Protein AF-A0A8C8FIP1-F1 (afdb_monomer_lite)

Structure (mmCIF, N/CA/C/O backbone):
data_AF-A0A8C8FIP1-F1
#
_entry.id   AF-A0A8C8FIP1-F1
#
loop_
_atom_site.group_PDB
_atom_site.id
_atom_site.type_symbol
_atom_site.label_atom_id
_atom_site.label_alt_id
_atom_site.label_comp_id
_atom_site.label_asym_id
_atom_site.label_entity_id
_atom_site.label_seq_id
_atom_site.pdbx_PDB_ins_code
_atom_site.Cartn_x
_atom_site.Cartn_y
_atom_site.Cartn_z
_atom_site.occupancy
_atom_site.B_iso_or_equiv
_atom_site.auth_seq_id
_atom_site.auth_comp_id
_atom_site.auth_asym_id
_atom_site.auth_atom_id
_atom_site.pdbx_PDB_model_num
ATOM 1 N N . MET A 1 1 ? 44.810 31.457 23.435 1.00 53.66 1 MET A N 1
ATOM 2 C CA . MET A 1 1 ? 43.510 30.852 23.070 1.00 53.66 1 MET A CA 1
ATOM 3 C C . MET A 1 1 ? 42.553 31.125 24.207 1.00 53.66 1 MET A C 1
ATOM 5 O O . MET A 1 1 ? 42.619 30.457 25.233 1.00 53.66 1 MET A O 1
ATOM 9 N N . ASP A 1 2 ? 41.748 32.168 24.049 1.00 63.28 2 ASP A N 1
ATOM 10 C CA . ASP A 1 2 ? 40.929 32.712 25.127 1.00 63.28 2 ASP A CA 1
ATOM 11 C C . ASP A 1 2 ? 39.747 31.803 25.460 1.00 63.28 2 ASP A C 1
ATOM 13 O O . ASP A 1 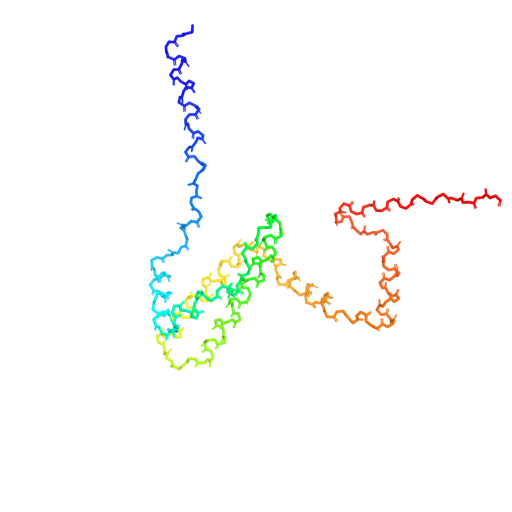2 ? 39.248 31.052 24.617 1.00 63.28 2 ASP A O 1
ATOM 17 N N . VAL A 1 3 ? 39.282 31.885 26.705 1.00 65.88 3 VAL A N 1
ATOM 18 C CA . VAL A 1 3 ? 38.137 31.118 27.223 1.00 65.88 3 VAL A CA 1
ATOM 19 C C . VAL A 1 3 ? 36.888 31.330 26.351 1.00 65.88 3 VAL A C 1
ATOM 21 O O . VAL A 1 3 ? 36.121 30.392 26.138 1.00 65.88 3 VAL A O 1
ATOM 24 N N . LEU A 1 4 ? 36.755 32.516 25.741 1.00 61.25 4 LEU A N 1
ATOM 25 C CA . LEU A 1 4 ? 35.727 32.816 24.740 1.00 61.25 4 LEU A CA 1
ATOM 26 C C . LEU A 1 4 ? 35.852 31.966 23.465 1.00 61.25 4 LEU A C 1
ATOM 28 O O . LEU A 1 4 ? 34.847 31.448 22.989 1.00 61.25 4 LEU A O 1
ATOM 32 N N . SER A 1 5 ? 37.060 31.762 22.928 1.00 57.78 5 SER A N 1
ATOM 33 C CA . SER A 1 5 ? 37.264 30.924 21.731 1.00 57.78 5 SER A CA 1
ATOM 34 C C . SER A 1 5 ? 36.909 29.457 21.987 1.00 57.78 5 SER A C 1
ATOM 36 O O . SER A 1 5 ? 36.370 28.786 21.110 1.00 57.78 5 SER A O 1
ATOM 38 N N . ARG A 1 6 ? 37.151 28.958 23.207 1.00 64.19 6 ARG A N 1
ATOM 39 C CA . ARG A 1 6 ? 36.759 27.594 23.604 1.00 64.19 6 ARG A CA 1
ATOM 40 C C . ARG A 1 6 ? 35.241 27.461 23.752 1.00 64.19 6 ARG A C 1
ATOM 42 O O . ARG A 1 6 ? 34.683 26.461 23.315 1.00 64.19 6 ARG A O 1
ATOM 49 N N . ALA A 1 7 ? 34.573 28.471 24.310 1.00 62.31 7 ALA A N 1
ATOM 50 C CA . ALA A 1 7 ? 33.120 28.473 24.482 1.00 62.31 7 ALA A CA 1
ATOM 51 C C . ALA A 1 7 ? 32.361 28.535 23.143 1.00 62.31 7 ALA A C 1
ATOM 53 O O . ALA A 1 7 ? 31.379 27.816 22.964 1.00 62.31 7 ALA A O 1
ATOM 54 N N . VAL A 1 8 ? 32.848 29.329 22.181 1.00 64.25 8 VAL A N 1
ATOM 55 C CA . VAL A 1 8 ? 32.241 29.444 20.843 1.00 64.25 8 VAL A CA 1
ATOM 56 C C . VAL A 1 8 ? 32.379 28.137 20.052 1.00 64.25 8 VAL A C 1
ATOM 58 O O . VAL A 1 8 ? 31.405 27.675 19.462 1.00 64.25 8 VAL A O 1
ATOM 61 N N . MET A 1 9 ? 33.540 27.475 20.110 1.00 60.41 9 MET A N 1
ATOM 62 C CA . MET A 1 9 ? 33.747 26.174 19.453 1.00 60.41 9 MET A CA 1
ATOM 63 C C . MET A 1 9 ? 32.857 25.067 20.037 1.00 60.41 9 MET A C 1
ATOM 65 O O . MET A 1 9 ? 32.338 24.239 19.291 1.00 60.41 9 MET A O 1
ATOM 69 N N . CYS A 1 10 ? 32.620 25.072 21.353 1.00 58.41 10 CYS A N 1
ATOM 70 C CA . CYS A 1 10 ? 31.702 24.123 21.988 1.00 58.41 10 CYS A CA 1
ATOM 71 C C . CYS A 1 10 ? 30.242 24.342 21.561 1.00 58.41 10 CYS A C 1
ATOM 73 O O . CYS A 1 10 ? 29.514 23.369 21.371 1.00 58.41 10 CYS A O 1
ATOM 75 N N . PHE A 1 11 ? 29.816 25.593 21.355 1.00 58.06 11 PHE A N 1
ATOM 76 C CA . PHE A 1 11 ? 28.470 25.890 20.856 1.00 58.06 11 PHE A CA 1
ATOM 77 C C . PHE A 1 11 ? 28.267 25.409 19.410 1.00 58.06 11 PHE A C 1
ATOM 79 O O . PHE A 1 11 ? 27.212 24.864 19.087 1.00 58.06 11 PHE A O 1
ATOM 86 N N . CYS A 1 12 ? 29.294 25.523 18.561 1.00 58.09 12 CYS A N 1
ATOM 87 C CA . CYS A 1 12 ? 29.243 25.049 17.175 1.00 58.09 12 CYS A CA 1
ATOM 88 C C . CYS A 1 12 ? 29.186 23.515 17.060 1.00 58.09 12 CYS A C 1
ATOM 90 O O . CYS A 1 12 ? 28.537 22.996 16.157 1.00 58.09 12 CYS A O 1
ATOM 92 N N . LEU A 1 13 ? 29.828 22.778 17.973 1.00 54.84 13 LEU A N 1
ATOM 93 C CA . LEU A 1 13 ? 29.828 21.309 17.944 1.00 54.84 13 LEU A CA 1
ATOM 94 C C . LEU A 1 13 ? 28.546 20.699 18.535 1.00 54.84 13 LEU A C 1
ATOM 96 O O . LEU A 1 13 ? 28.089 19.658 18.068 1.00 54.84 13 LEU A O 1
ATOM 100 N N . MET A 1 14 ? 27.924 21.361 19.516 1.00 55.31 14 MET A N 1
ATOM 101 C CA . MET A 1 14 ? 26.669 20.901 20.128 1.00 55.31 14 MET A CA 1
ATOM 102 C C . MET A 1 14 ? 25.435 21.196 19.262 1.00 55.31 14 MET A C 1
ATOM 104 O O . MET A 1 14 ? 24.421 20.512 19.395 1.00 55.31 14 MET A O 1
ATOM 108 N N . GLY A 1 15 ? 25.518 22.171 18.347 1.00 51.03 15 GLY A N 1
ATOM 109 C CA . GLY A 1 15 ? 24.435 22.486 17.413 1.00 51.03 15 GLY A CA 1
ATOM 110 C C . GLY A 1 15 ? 24.103 21.337 16.458 1.00 51.03 15 GLY A C 1
ATOM 111 O O . GLY A 1 15 ? 22.944 21.173 16.084 1.00 51.03 15 GLY A O 1
ATOM 112 N N . TRP A 1 16 ? 25.085 20.515 16.068 1.00 51.72 16 TRP A N 1
ATOM 113 C CA . TRP A 1 16 ? 24.889 19.486 15.033 1.00 51.72 16 TRP A CA 1
ATOM 114 C C . TRP A 1 16 ? 24.412 18.133 15.577 1.00 51.72 16 TRP A C 1
ATOM 116 O O . TRP A 1 16 ? 23.933 17.313 14.798 1.00 51.72 16 TRP A O 1
ATOM 126 N N . MET A 1 17 ? 24.440 17.908 16.896 1.00 46.75 17 MET A N 1
ATOM 127 C CA . MET A 1 17 ? 23.853 16.697 17.494 1.00 46.75 17 MET A CA 1
ATOM 128 C C . MET A 1 17 ? 22.339 16.788 17.735 1.00 46.75 17 MET A C 1
ATOM 130 O O . MET A 1 17 ? 21.698 15.755 17.905 1.00 46.75 17 MET A O 1
ATOM 134 N N . THR A 1 18 ? 21.729 17.976 17.708 1.00 51.59 18 THR A N 1
ATOM 135 C CA . THR A 1 18 ? 20.278 18.121 17.947 1.00 51.59 18 THR A CA 1
ATOM 136 C C . THR A 1 18 ? 19.426 18.040 16.678 1.00 51.59 18 THR A C 1
ATOM 138 O O . THR A 1 18 ? 18.202 17.973 16.772 1.00 51.59 18 THR A O 1
ATOM 141 N N . LEU A 1 19 ? 20.045 17.966 15.494 1.00 53.41 19 LEU A N 1
ATOM 142 C CA . LEU A 1 19 ? 19.345 17.769 14.215 1.00 53.41 19 LEU A CA 1
ATOM 143 C C . LEU A 1 19 ? 19.324 16.301 13.745 1.00 53.41 19 LEU A C 1
ATOM 145 O O . LEU A 1 19 ? 18.702 15.984 12.734 1.00 53.41 19 LEU A O 1
ATOM 149 N N . GLY A 1 20 ? 19.958 15.395 14.495 1.00 46.28 20 GLY A N 1
ATOM 150 C CA . GLY A 1 20 ? 20.113 13.978 14.159 1.00 46.28 20 GLY A CA 1
ATOM 151 C C . GLY A 1 20 ? 19.159 13.028 14.883 1.00 46.28 20 GLY A C 1
ATOM 152 O O . GLY A 1 20 ? 19.548 11.904 15.169 1.00 46.28 20 GLY A O 1
ATOM 153 N N . TRP A 1 21 ? 17.938 13.449 15.222 1.00 40.56 21 TRP A N 1
ATOM 154 C CA . TRP A 1 21 ? 16.888 12.516 15.653 1.00 40.56 21 TRP A CA 1
ATOM 155 C C . TRP A 1 21 ? 15.499 13.077 15.340 1.00 40.56 21 TRP A C 1
ATOM 157 O O . TRP A 1 21 ? 14.679 13.368 16.210 1.00 40.56 21 TRP A O 1
ATOM 167 N N . SER A 1 22 ? 15.209 13.242 14.051 1.00 40.28 22 SER A N 1
ATOM 168 C CA . SER A 1 22 ? 13.816 13.267 13.612 1.00 40.28 22 SER A CA 1
ATOM 169 C C . SER A 1 22 ? 13.271 11.853 13.794 1.00 40.28 22 SER A C 1
ATOM 171 O O . SER A 1 22 ? 13.465 10.964 12.970 1.00 40.28 22 SER A O 1
ATOM 173 N N . ASN A 1 23 ? 12.627 11.633 14.938 1.00 43.59 23 ASN A N 1
ATOM 174 C CA . ASN A 1 23 ? 11.793 10.466 15.168 1.00 43.59 23 ASN A CA 1
ATOM 175 C C . ASN A 1 23 ? 10.874 10.288 13.951 1.00 43.59 23 ASN A C 1
ATOM 177 O O . ASN A 1 23 ? 10.039 11.150 13.682 1.00 43.59 23 ASN A O 1
ATOM 181 N N . ALA A 1 24 ? 10.974 9.153 13.258 1.00 40.66 24 ALA A N 1
ATOM 182 C CA . ALA A 1 24 ? 10.074 8.733 12.176 1.00 40.66 24 ALA A CA 1
ATOM 183 C C . ALA A 1 24 ? 8.611 8.506 12.641 1.00 40.66 24 ALA A C 1
ATOM 185 O O . ALA A 1 24 ? 7.815 7.848 11.977 1.00 40.66 24 ALA A O 1
ATOM 186 N N . ALA A 1 25 ? 8.246 9.040 13.804 1.00 42.38 25 ALA A N 1
ATOM 187 C CA . ALA A 1 25 ? 6.991 8.850 14.497 1.00 42.38 25 ALA A CA 1
ATOM 188 C C . ALA A 1 25 ? 6.316 10.204 14.715 1.00 42.38 25 ALA A C 1
ATOM 190 O O . ALA A 1 25 ? 6.208 10.657 15.850 1.00 42.38 25 ALA A O 1
ATOM 191 N N . GLN A 1 26 ? 5.888 10.872 13.641 1.00 45.47 26 GLN A N 1
ATOM 192 C CA . GLN A 1 26 ? 4.880 11.935 13.731 1.00 45.47 26 GLN A CA 1
ATOM 193 C C . GLN A 1 26 ? 4.377 12.350 12.345 1.00 45.47 26 GLN A C 1
ATOM 195 O O . GLN A 1 26 ? 4.741 13.390 11.815 1.00 45.47 26 GLN A O 1
ATOM 200 N N . TYR A 1 27 ? 3.505 11.536 11.748 1.00 47.28 27 TYR A N 1
ATOM 201 C CA . TYR A 1 27 ? 2.609 12.031 10.692 1.00 47.28 27 TYR A CA 1
ATOM 202 C C . TYR A 1 27 ? 1.238 11.341 10.689 1.00 47.28 27 TYR A C 1
ATOM 204 O O . TYR A 1 27 ? 0.587 11.189 9.660 1.00 47.28 27 TYR A O 1
ATOM 212 N N . THR A 1 28 ? 0.761 10.927 11.861 1.00 56.69 28 THR A N 1
ATOM 213 C CA . THR A 1 28 ? -0.642 10.539 12.050 1.00 56.69 28 THR A CA 1
ATOM 214 C C . THR A 1 28 ? -1.353 11.666 12.781 1.00 56.69 28 THR A C 1
ATOM 216 O O . THR A 1 28 ? -1.098 11.886 13.964 1.00 56.69 28 THR A O 1
ATOM 219 N N . SER A 1 29 ? -2.228 12.393 12.082 1.00 69.06 29 SER A N 1
ATOM 220 C CA . SER A 1 29 ? -3.086 13.405 12.707 1.00 69.06 29 SER A CA 1
ATOM 221 C C . SER A 1 29 ? -3.955 12.775 13.808 1.00 69.06 29 SER A C 1
ATOM 223 O O . SER A 1 29 ? -4.261 11.581 13.764 1.00 69.06 29 SER A O 1
ATOM 225 N N . ILE A 1 30 ? -4.377 13.571 14.797 1.00 67.38 30 ILE A N 1
ATOM 226 C CA . ILE A 1 30 ? -5.224 13.108 15.916 1.00 67.38 30 ILE A CA 1
ATOM 227 C C . ILE A 1 30 ? -6.486 12.394 15.395 1.00 67.38 30 ILE A C 1
ATOM 229 O O . ILE A 1 30 ? -6.859 11.337 15.905 1.00 67.38 30 ILE A O 1
ATOM 233 N N . ASN A 1 31 ? -7.086 12.919 14.319 1.00 73.06 31 ASN A N 1
ATOM 234 C CA . ASN A 1 31 ? -8.251 12.318 13.671 1.00 73.06 31 ASN A CA 1
ATOM 235 C C . ASN A 1 31 ? -7.930 10.946 13.042 1.00 73.06 31 ASN A C 1
ATOM 237 O O . ASN A 1 31 ? -8.679 9.989 13.213 1.00 73.06 31 ASN A O 1
ATOM 241 N N . MET A 1 32 ? -6.768 10.809 12.391 1.00 80.88 32 MET A N 1
ATOM 242 C CA . MET A 1 32 ? -6.328 9.541 11.799 1.00 80.88 32 MET A CA 1
ATOM 243 C C . MET A 1 32 ? -6.134 8.455 12.858 1.00 80.88 32 MET A C 1
ATOM 245 O O . MET A 1 32 ? -6.594 7.329 12.684 1.00 80.88 32 MET A O 1
ATOM 249 N N . LYS A 1 33 ? -5.500 8.801 13.985 1.00 85.50 33 LYS A N 1
ATOM 250 C CA . LYS A 1 33 ? -5.317 7.865 15.099 1.00 85.50 33 LYS A CA 1
ATOM 251 C C . LYS A 1 33 ? -6.665 7.385 15.644 1.00 85.50 33 LYS A C 1
ATOM 253 O O . LYS A 1 33 ? -6.862 6.184 15.790 1.00 85.50 33 LYS A O 1
ATOM 258 N N . SER A 1 34 ? -7.604 8.308 15.866 1.00 86.81 34 SER A N 1
ATOM 259 C CA . SER A 1 34 ? -8.953 7.970 16.336 1.00 86.81 34 SER A CA 1
ATOM 260 C C . SER A 1 34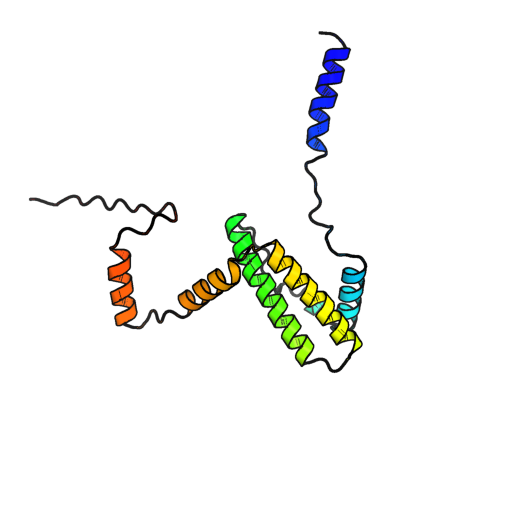 ? -9.696 7.047 15.363 1.00 86.81 34 SER A C 1
ATOM 262 O O . SER A 1 34 ? -10.287 6.055 15.789 1.00 86.81 34 SER A O 1
ATOM 264 N N . ASN A 1 35 ? -9.620 7.322 14.058 1.00 85.81 35 ASN A N 1
ATOM 265 C CA . ASN A 1 35 ? -10.231 6.476 13.033 1.00 85.81 35 ASN A CA 1
ATOM 266 C C . ASN A 1 35 ? -9.640 5.069 13.022 1.00 85.81 35 ASN A C 1
ATOM 268 O O . ASN A 1 35 ? -10.389 4.097 13.025 1.00 85.81 35 ASN A O 1
ATOM 272 N N . ILE A 1 36 ? -8.311 4.959 13.058 1.00 88.12 36 ILE A N 1
ATOM 273 C CA . ILE A 1 36 ? -7.619 3.670 13.100 1.00 88.12 36 ILE A CA 1
ATOM 274 C C . ILE A 1 36 ? -8.014 2.888 14.355 1.00 88.12 36 ILE A C 1
ATOM 276 O O . ILE A 1 36 ? -8.282 1.694 14.264 1.00 88.12 36 ILE A O 1
ATOM 280 N N . ASP A 1 37 ? -8.071 3.533 15.518 1.00 89.44 37 ASP A N 1
ATOM 281 C CA . ASP A 1 37 ? -8.408 2.848 16.766 1.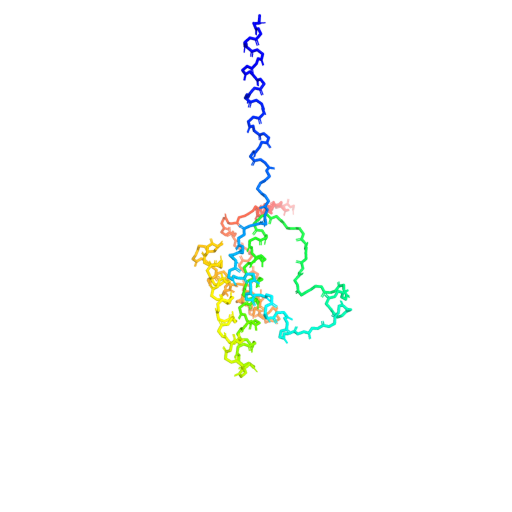00 89.44 37 ASP A CA 1
ATOM 282 C C . ASP A 1 37 ? -9.857 2.341 16.763 1.00 89.44 37 ASP A C 1
ATOM 284 O O . ASP A 1 37 ? -10.107 1.206 17.168 1.00 89.44 37 ASP A O 1
ATOM 288 N N . LYS A 1 38 ? -10.801 3.107 16.206 1.00 88.69 38 LYS A N 1
ATOM 289 C CA . LYS A 1 38 ? -12.185 2.645 16.015 1.00 88.69 38 LYS A CA 1
ATOM 290 C C . LYS A 1 3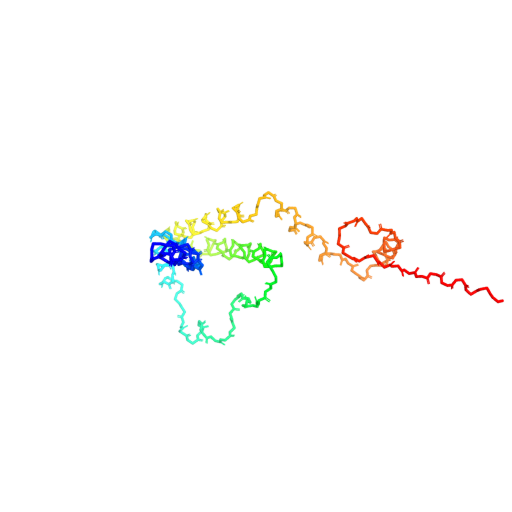8 ? -12.293 1.507 14.999 1.00 88.69 38 LYS A C 1
ATOM 292 O O . LYS A 1 38 ? -13.003 0.537 15.250 1.00 88.69 38 LYS A O 1
ATOM 297 N N . LEU A 1 39 ? -11.539 1.568 13.900 1.00 89.69 39 LEU A N 1
ATOM 298 C CA . LEU A 1 39 ? -11.469 0.470 12.931 1.00 89.69 39 LEU A CA 1
ATOM 299 C C . LEU A 1 39 ? -10.890 -0.803 13.566 1.00 89.69 39 LEU A C 1
ATOM 301 O O . LEU A 1 39 ? -11.430 -1.880 13.348 1.00 89.69 39 LEU A O 1
ATOM 305 N N . LYS A 1 40 ? -9.854 -0.704 14.408 1.00 90.56 40 LYS A N 1
ATOM 306 C CA . LYS A 1 40 ? -9.304 -1.862 15.142 1.00 90.56 40 LYS A CA 1
ATOM 307 C C . LYS A 1 40 ? -10.320 -2.505 16.085 1.00 90.56 40 LYS A C 1
ATOM 309 O O . LYS A 1 40 ? -10.291 -3.718 16.263 1.00 90.56 40 LYS A O 1
ATOM 314 N N . VAL A 1 41 ? -11.185 -1.705 16.712 1.00 89.88 41 VAL A N 1
ATOM 315 C CA . VAL A 1 41 ? -12.265 -2.223 17.568 1.00 89.88 41 VAL A CA 1
ATOM 316 C C . VAL A 1 41 ? -13.290 -2.993 16.737 1.00 89.88 41 VAL A C 1
ATOM 318 O O . VAL A 1 41 ? -13.744 -4.045 17.179 1.00 89.88 41 VAL A O 1
ATOM 321 N N . HIS A 1 42 ? -13.621 -2.498 15.543 1.00 89.50 42 HIS A N 1
ATOM 322 C CA . HIS A 1 42 ? -14.563 -3.152 14.636 1.00 89.50 42 HIS A CA 1
ATOM 323 C C . HIS A 1 42 ? -13.988 -4.450 14.039 1.00 89.50 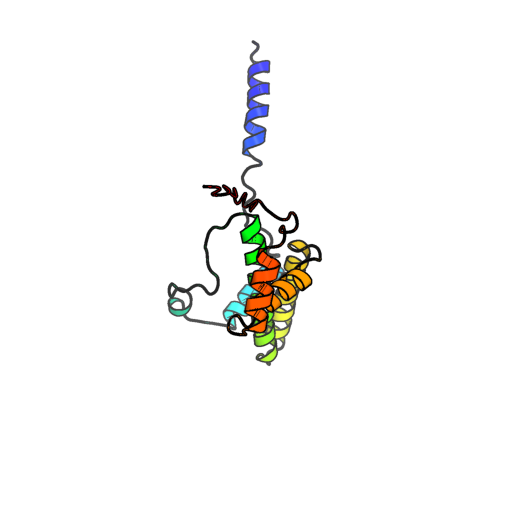42 HIS A C 1
ATOM 325 O O . HIS A 1 42 ? -14.595 -5.511 14.148 1.00 89.50 42 HIS A O 1
ATOM 331 N N . TYR A 1 43 ? -12.770 -4.402 13.492 1.00 88.31 43 TYR A N 1
ATOM 332 C CA . TYR A 1 43 ? -12.060 -5.555 12.920 1.00 88.31 43 TYR A CA 1
ATOM 333 C C . TYR A 1 43 ? -11.258 -6.316 13.985 1.00 88.31 43 TYR A C 1
ATOM 335 O O . TYR A 1 43 ? -10.045 -6.509 13.872 1.00 88.31 43 TYR A O 1
ATOM 343 N N . LYS A 1 44 ? -11.936 -6.710 15.067 1.00 88.94 44 LYS A N 1
ATOM 344 C CA . LYS A 1 44 ? -11.303 -7.349 16.222 1.00 88.94 44 LYS A CA 1
ATOM 345 C C . LYS A 1 44 ? -10.799 -8.752 15.874 1.00 88.94 44 LYS A C 1
ATOM 347 O O . LYS A 1 44 ? -11.576 -9.625 15.503 1.00 88.94 44 LYS A O 1
ATOM 352 N N . ILE A 1 45 ? -9.513 -8.982 16.117 1.00 88.88 45 ILE A N 1
ATOM 353 C CA . ILE A 1 45 ? -8.878 -10.307 16.093 1.00 88.88 45 ILE A CA 1
ATOM 354 C C . ILE A 1 45 ? -8.204 -10.593 17.437 1.00 88.88 45 ILE A C 1
ATOM 356 O O . ILE A 1 45 ? -7.965 -9.678 18.234 1.00 88.88 45 ILE A O 1
ATOM 360 N N . SER A 1 46 ? -7.923 -11.863 17.722 1.00 89.50 46 SER A N 1
ATOM 361 C CA . SER A 1 46 ? -7.231 -12.248 18.952 1.00 89.50 46 SER A CA 1
ATOM 362 C C . SER A 1 46 ? -5.749 -11.842 18.909 1.00 89.50 46 SER A C 1
ATOM 364 O O . SER A 1 46 ? -5.164 -11.639 17.842 1.00 89.50 46 SER A O 1
ATOM 366 N N . LYS A 1 47 ? -5.114 -11.680 20.079 1.00 87.94 47 LYS A N 1
ATOM 367 C CA . LYS A 1 47 ? -3.695 -11.276 20.146 1.00 87.94 47 LYS A CA 1
ATOM 368 C C . LYS A 1 47 ? -2.771 -12.357 19.583 1.00 87.94 47 LYS A C 1
ATOM 370 O O . LYS A 1 47 ? -1.773 -12.023 18.960 1.00 87.94 47 LYS A O 1
ATOM 375 N N . ASP A 1 48 ? -3.112 -13.623 19.788 1.00 87.94 48 ASP A N 1
ATOM 376 C CA . ASP A 1 48 ? -2.427 -14.783 19.215 1.00 87.94 48 ASP A CA 1
ATOM 377 C C . ASP A 1 48 ? -2.486 -14.781 17.681 1.00 87.94 48 ASP A C 1
ATOM 379 O O . ASP A 1 48 ? -1.464 -15.015 17.043 1.00 87.94 48 ASP A O 1
ATOM 383 N N . GLN A 1 49 ? -3.628 -14.420 17.084 1.00 86.81 49 GLN A N 1
ATOM 384 C CA . GLN A 1 49 ? -3.741 -14.256 15.633 1.00 86.81 49 GLN A CA 1
ATOM 385 C C . GLN A 1 49 ? -2.954 -13.046 15.124 1.00 86.81 49 GLN A C 1
ATOM 387 O O . GLN A 1 49 ? -2.288 -13.136 14.095 1.00 86.81 49 GLN A O 1
ATOM 392 N N . LEU A 1 50 ? -3.004 -11.921 15.846 1.00 86.94 50 LEU A N 1
ATOM 393 C CA . LEU A 1 50 ? -2.306 -10.692 15.462 1.00 86.94 50 LEU A CA 1
ATOM 394 C C . LEU A 1 50 ? -0.776 -10.836 15.530 1.00 86.94 50 LEU A C 1
ATOM 396 O O . LEU A 1 50 ? -0.068 -10.267 14.701 1.00 86.94 50 LEU A O 1
ATOM 400 N N . PHE A 1 51 ? -0.265 -11.574 16.517 1.00 86.69 51 PHE A N 1
ATOM 401 C CA . PHE A 1 51 ? 1.167 -11.753 16.775 1.00 86.69 51 PHE A CA 1
ATOM 402 C C . PHE A 1 51 ? 1.624 -13.196 16.519 1.00 86.69 51 PHE A C 1
ATOM 404 O O . PHE A 1 51 ? 2.415 -13.750 17.276 1.00 86.69 51 PHE A O 1
ATOM 411 N N . ASN A 1 52 ? 1.152 -13.796 15.426 1.00 87.06 52 ASN A N 1
ATOM 412 C CA . ASN A 1 52 ? 1.466 -15.176 15.034 1.00 87.06 52 ASN A CA 1
ATOM 413 C C . ASN A 1 52 ? 2.854 -15.361 14.374 1.00 87.06 52 ASN A C 1
ATOM 415 O O . ASN A 1 52 ? 3.154 -16.441 13.874 1.00 87.06 52 ASN A O 1
ATOM 419 N N . GLY A 1 53 ? 3.683 -14.313 14.324 1.00 85.62 53 GLY A N 1
ATOM 420 C CA . GLY A 1 53 ? 5.002 -14.336 13.681 1.00 85.62 53 GLY A CA 1
ATOM 421 C C . GLY A 1 53 ? 4.998 -14.106 12.165 1.00 85.62 53 GLY A C 1
ATOM 422 O O . GLY A 1 53 ? 6.073 -13.968 11.590 1.00 85.62 53 GLY A O 1
ATOM 423 N N . ASN A 1 54 ? 3.827 -13.982 11.532 1.00 86.75 54 ASN A N 1
ATOM 424 C CA . ASN A 1 54 ? 3.677 -13.789 10.088 1.00 86.75 54 ASN A CA 1
ATOM 425 C C . ASN A 1 54 ? 3.073 -12.405 9.790 1.00 86.75 54 ASN A C 1
ATOM 427 O O . ASN A 1 54 ? 1.855 -12.283 9.625 1.00 86.75 54 ASN A O 1
ATOM 431 N N . PRO A 1 55 ? 3.886 -11.331 9.751 1.00 87.06 55 PRO A N 1
ATOM 432 C CA . PRO A 1 55 ? 3.378 -10.010 9.413 1.00 87.06 55 PRO A CA 1
ATOM 433 C C . PRO A 1 55 ? 2.874 -9.975 7.963 1.00 87.06 55 PRO A C 1
ATOM 435 O O . PRO A 1 55 ? 3.456 -10.592 7.076 1.00 87.06 55 PRO A O 1
ATOM 438 N N . VAL A 1 56 ? 1.817 -9.195 7.713 1.00 88.25 56 VAL A N 1
ATOM 439 C CA . VAL A 1 56 ? 1.258 -9.006 6.358 1.00 88.25 56 VAL A CA 1
ATOM 440 C C . VAL A 1 56 ? 2.273 -8.364 5.405 1.00 88.25 56 VAL A C 1
ATOM 442 O O . VAL A 1 56 ? 2.265 -8.649 4.212 1.00 88.25 56 VAL A O 1
ATOM 445 N N . PHE A 1 57 ? 3.155 -7.510 5.931 1.00 87.62 57 PHE A N 1
ATOM 446 C CA . PHE A 1 57 ? 4.200 -6.844 5.160 1.00 87.62 57 PHE A CA 1
ATOM 447 C C . PHE A 1 57 ? 5.587 -7.239 5.678 1.00 87.62 57 PHE A C 1
ATOM 449 O O . PHE A 1 57 ? 5.777 -7.293 6.900 1.00 87.62 57 PHE A O 1
ATOM 456 N N . PRO A 1 58 ? 6.557 -7.484 4.778 1.00 81.19 58 PRO A N 1
ATOM 457 C CA . PRO A 1 58 ? 7.926 -7.801 5.162 1.00 81.19 58 PRO A CA 1
ATOM 458 C C . PRO A 1 58 ? 8.582 -6.622 5.893 1.00 81.19 58 PRO A C 1
ATOM 460 O O . PRO A 1 58 ? 8.261 -5.458 5.647 1.00 81.19 58 PRO A O 1
ATOM 463 N N . LYS A 1 59 ? 9.503 -6.934 6.809 1.00 78.38 59 LYS A N 1
ATOM 464 C CA . LYS A 1 59 ? 10.257 -5.958 7.620 1.00 78.38 59 LYS A CA 1
ATOM 465 C C . LYS A 1 59 ? 11.725 -5.838 7.204 1.00 78.38 59 LYS A C 1
ATOM 467 O O . LYS A 1 59 ? 12.541 -5.354 7.984 1.00 78.38 59 LYS A O 1
ATOM 472 N N . ASP A 1 60 ? 12.055 -6.298 6.007 1.00 78.56 60 ASP A N 1
ATOM 473 C CA . ASP A 1 60 ? 13.435 -6.352 5.547 1.00 78.56 60 ASP A CA 1
ATOM 474 C C . ASP A 1 60 ? 14.021 -4.945 5.353 1.00 78.56 60 ASP A C 1
ATOM 476 O O . ASP A 1 60 ? 13.318 -3.984 5.020 1.00 78.56 60 ASP A O 1
ATOM 480 N N . THR A 1 61 ? 15.327 -4.832 5.584 1.00 77.38 61 THR A N 1
ATOM 481 C CA . THR A 1 61 ? 16.083 -3.598 5.369 1.00 77.38 61 THR A CA 1
ATOM 482 C C . THR A 1 61 ? 16.594 -3.586 3.935 1.00 77.38 61 THR A C 1
ATOM 484 O O . THR A 1 61 ? 17.378 -4.452 3.556 1.00 77.38 61 THR A O 1
ATOM 487 N N . PHE A 1 62 ? 16.170 -2.593 3.161 1.00 77.19 62 PHE A N 1
ATOM 488 C CA . PHE A 1 62 ? 16.591 -2.376 1.777 1.00 77.19 62 PHE A CA 1
ATOM 489 C C . PHE A 1 62 ? 17.318 -1.038 1.642 1.00 77.19 62 PHE A C 1
ATOM 491 O O . PHE A 1 62 ? 17.184 -0.176 2.514 1.00 77.19 62 PHE A O 1
ATOM 498 N N . GLU A 1 63 ? 18.057 -0.841 0.549 1.00 77.75 63 GLU A N 1
ATOM 499 C CA . GLU A 1 63 ? 18.599 0.483 0.231 1.00 77.75 63 GLU A CA 1
ATOM 500 C C . GLU A 1 63 ? 17.468 1.489 -0.046 1.00 77.75 63 GLU A C 1
ATOM 502 O O . GLU A 1 63 ? 16.385 1.113 -0.492 1.00 77.75 63 GLU A O 1
ATOM 507 N N . ASP A 1 64 ? 17.713 2.790 0.145 1.00 71.19 64 ASP A N 1
ATOM 508 C CA . ASP A 1 64 ? 16.698 3.848 -0.022 1.00 71.19 64 ASP A CA 1
ATOM 509 C C . ASP A 1 64 ? 15.945 3.778 -1.364 1.00 71.19 64 ASP A C 1
ATOM 511 O O . ASP A 1 64 ? 14.753 4.093 -1.450 1.00 71.19 64 ASP A O 1
ATOM 515 N N . SER A 1 65 ? 16.643 3.391 -2.435 1.00 69.75 65 SER A N 1
ATOM 516 C CA . SER A 1 65 ? 16.068 3.280 -3.779 1.00 69.75 65 SER A CA 1
ATOM 517 C C . SER A 1 65 ? 15.103 2.092 -3.898 1.00 69.75 65 SER A C 1
ATOM 519 O O . SER A 1 65 ? 13.993 2.243 -4.414 1.00 69.75 65 SER A O 1
ATOM 521 N N . GLU A 1 66 ? 15.481 0.946 -3.342 1.00 72.25 66 GLU A N 1
ATOM 522 C CA . GLU A 1 66 ? 14.689 -0.280 -3.271 1.00 72.25 66 GLU A CA 1
ATOM 523 C C . GLU A 1 66 ? 13.507 -0.119 -2.309 1.00 72.25 66 GLU A C 1
ATOM 525 O O . GLU A 1 66 ? 12.379 -0.498 -2.629 1.00 72.25 66 GLU A O 1
ATOM 530 N N . GLN A 1 67 ? 13.725 0.536 -1.166 1.00 77.44 67 GLN A N 1
ATOM 531 C CA . GLN A 1 67 ? 12.696 0.811 -0.170 1.00 77.44 67 GLN A CA 1
ATOM 532 C C . GLN A 1 67 ? 11.577 1.688 -0.743 1.00 77.44 67 GLN A C 1
ATOM 534 O O . GLN A 1 67 ? 10.405 1.464 -0.437 1.00 77.44 67 GLN A O 1
ATOM 539 N N . ARG A 1 68 ? 11.898 2.655 -1.616 1.00 74.44 68 ARG A N 1
ATOM 540 C CA . ARG A 1 68 ? 10.881 3.448 -2.330 1.00 74.44 68 ARG A CA 1
ATOM 541 C C . ARG A 1 68 ? 10.028 2.576 -3.245 1.00 74.44 68 ARG A C 1
ATOM 543 O O . ARG A 1 68 ? 8.806 2.721 -3.245 1.00 74.44 68 ARG A O 1
ATOM 550 N N . VAL A 1 69 ? 10.641 1.663 -3.998 1.00 75.31 69 VAL A N 1
ATOM 551 C CA . VAL A 1 69 ? 9.902 0.732 -4.863 1.00 75.31 69 VAL A CA 1
ATOM 552 C C . VAL A 1 69 ? 9.034 -0.197 -4.020 1.00 75.31 69 VAL A C 1
ATOM 554 O O . VAL A 1 69 ? 7.841 -0.314 -4.284 1.00 75.31 69 VAL A O 1
ATOM 557 N N . LEU A 1 70 ? 9.565 -0.786 -2.951 1.00 80.00 70 LEU A N 1
ATOM 558 C CA . LEU A 1 70 ? 8.774 -1.628 -2.057 1.00 80.00 70 LEU A CA 1
ATOM 559 C C . LEU A 1 70 ? 7.602 -0.857 -1.436 1.00 80.00 70 LEU A C 1
ATOM 561 O O . LEU A 1 70 ? 6.471 -1.337 -1.451 1.00 80.00 70 LEU A O 1
ATOM 565 N N . MET A 1 71 ? 7.841 0.367 -0.959 1.00 80.81 71 MET A N 1
ATOM 566 C CA . MET A 1 71 ? 6.799 1.225 -0.393 1.00 80.81 71 MET A CA 1
ATOM 567 C C . MET A 1 71 ? 5.688 1.515 -1.411 1.00 80.81 71 MET A C 1
ATOM 569 O O . MET A 1 71 ? 4.520 1.591 -1.034 1.00 80.81 71 MET A O 1
ATOM 573 N N . SER A 1 72 ? 6.019 1.620 -2.705 1.00 77.12 72 SER A N 1
ATOM 574 C CA . SER A 1 72 ? 5.019 1.823 -3.762 1.00 77.12 72 SER A CA 1
ATOM 575 C C . SER A 1 72 ? 4.034 0.664 -3.843 1.00 77.12 72 SER A C 1
ATOM 577 O O . SER A 1 72 ? 2.820 0.872 -3.867 1.00 77.12 72 SER A O 1
ATOM 579 N N . VAL A 1 73 ? 4.568 -0.556 -3.794 1.00 80.56 73 VAL A N 1
ATOM 580 C CA . VAL A 1 73 ? 3.792 -1.792 -3.836 1.00 80.56 73 VAL A CA 1
ATOM 581 C C . VAL A 1 73 ? 2.984 -1.946 -2.546 1.00 80.56 73 VAL A C 1
ATOM 583 O O . VAL A 1 73 ? 1.806 -2.287 -2.597 1.00 80.56 73 VAL A O 1
ATOM 586 N N . VAL A 1 74 ? 3.573 -1.628 -1.390 1.00 85.62 74 VAL A N 1
ATOM 587 C CA . VAL A 1 74 ? 2.899 -1.700 -0.084 1.00 85.62 74 VAL A CA 1
ATOM 588 C C . VAL A 1 74 ? 1.685 -0.769 -0.016 1.00 85.62 74 VAL A C 1
ATOM 590 O O . VAL A 1 74 ? 0.606 -1.215 0.379 1.00 85.62 74 VAL A O 1
ATOM 593 N N . LEU A 1 75 ? 1.812 0.503 -0.421 1.00 85.38 75 LEU A N 1
ATOM 594 C CA . LEU A 1 75 ? 0.672 1.432 -0.411 1.00 85.38 75 LEU A CA 1
ATOM 595 C C . LEU A 1 75 ? -0.444 0.978 -1.363 1.00 85.38 75 LEU A C 1
ATOM 597 O O . LEU A 1 75 ? -1.619 1.088 -1.015 1.00 85.38 75 LEU A O 1
ATOM 601 N N . ASP A 1 76 ? -0.100 0.410 -2.519 1.00 82.31 76 ASP A N 1
ATOM 602 C CA . ASP A 1 76 ? -1.078 -0.163 -3.450 1.00 82.31 76 ASP A CA 1
ATOM 603 C C . ASP A 1 76 ? -1.842 -1.345 -2.841 1.00 82.31 76 ASP A C 1
ATOM 605 O O . ASP A 1 76 ? -3.067 -1.435 -2.975 1.00 82.31 76 ASP A O 1
ATOM 609 N N . VAL A 1 77 ? -1.143 -2.230 -2.126 1.00 87.38 77 VAL A N 1
ATOM 610 C CA . VAL A 1 77 ? -1.776 -3.343 -1.409 1.00 87.38 77 VAL A CA 1
ATOM 611 C C . VAL A 1 77 ? -2.726 -2.815 -0.331 1.00 87.38 77 VAL A C 1
ATOM 613 O O . VAL A 1 77 ? -3.860 -3.287 -0.251 1.00 87.38 77 VAL A O 1
ATOM 616 N N . TYR A 1 78 ? -2.340 -1.785 0.433 1.00 88.31 78 TYR A N 1
ATOM 617 C CA . TYR A 1 78 ? -3.246 -1.130 1.388 1.00 88.31 78 TYR A CA 1
ATOM 618 C C . TYR A 1 78 ? -4.512 -0.583 0.718 1.00 88.31 78 TYR A C 1
ATOM 620 O O . TYR A 1 78 ? -5.616 -0.814 1.214 1.00 88.31 78 TYR A O 1
ATOM 628 N N . LEU A 1 79 ? -4.382 0.109 -0.420 1.00 87.31 79 LEU A N 1
ATOM 629 C CA . LEU A 1 79 ? -5.537 0.628 -1.162 1.00 87.31 79 LEU A CA 1
ATOM 630 C C . LEU A 1 79 ? -6.463 -0.490 -1.646 1.00 87.31 79 LEU A C 1
ATOM 632 O O . LEU A 1 79 ? -7.687 -0.327 -1.611 1.00 87.31 79 LEU A O 1
ATOM 636 N N . SER A 1 80 ? -5.899 -1.621 -2.074 1.00 87.56 80 SER A N 1
ATOM 637 C CA . SER A 1 80 ? -6.669 -2.801 -2.468 1.00 87.56 80 SER A CA 1
ATOM 638 C C . SER A 1 80 ? -7.428 -3.397 -1.280 1.00 87.56 80 SER A C 1
ATOM 640 O O . SER A 1 80 ? -8.636 -3.609 -1.380 1.00 87.56 80 SER A O 1
ATOM 642 N N . ILE A 1 81 ? -6.754 -3.596 -0.141 1.00 88.31 81 ILE A N 1
ATOM 643 C CA . ILE A 1 81 ? -7.361 -4.118 1.095 1.00 88.31 81 ILE A CA 1
ATOM 644 C C . ILE A 1 81 ? -8.513 -3.214 1.545 1.00 88.31 81 ILE A C 1
ATOM 646 O O . ILE A 1 81 ? -9.632 -3.687 1.726 1.00 88.31 81 ILE A O 1
ATOM 650 N N . PHE A 1 82 ? -8.286 -1.902 1.654 1.00 91.00 82 PHE A N 1
ATOM 651 C CA . PHE A 1 82 ? -9.331 -0.971 2.091 1.00 91.00 82 PHE A CA 1
ATOM 652 C C . PHE A 1 82 ? -10.500 -0.889 1.112 1.00 91.00 82 PHE A C 1
ATOM 654 O O . PHE A 1 82 ? -11.639 -0.727 1.537 1.00 91.00 82 PHE A O 1
ATOM 661 N N . SER A 1 83 ? -10.254 -1.045 -0.190 1.00 87.25 83 SER A N 1
ATOM 662 C CA . SER A 1 83 ? -11.336 -1.107 -1.178 1.00 87.25 83 SER A CA 1
ATOM 663 C C . SER A 1 83 ? -12.187 -2.367 -1.018 1.00 87.25 83 SER A C 1
ATOM 665 O O . SER A 1 83 ? -13.405 -2.288 -1.144 1.00 87.25 83 SER A O 1
ATOM 667 N N . GLN A 1 84 ? -11.579 -3.511 -0.693 1.00 90.44 84 GLN A N 1
ATOM 668 C CA . GLN A 1 84 ? -12.336 -4.723 -0.372 1.00 90.44 84 GLN A CA 1
ATOM 669 C C . GLN A 1 84 ? -13.139 -4.563 0.922 1.00 90.44 84 GLN A C 1
ATOM 671 O O . GLN A 1 84 ? -14.325 -4.875 0.926 1.00 90.44 84 GLN A O 1
ATOM 676 N N . MET A 1 85 ? -12.540 -4.000 1.976 1.00 90.88 85 MET A N 1
ATOM 677 C CA . MET A 1 85 ? -13.236 -3.732 3.242 1.00 90.88 85 MET A CA 1
ATOM 678 C C . MET A 1 85 ? -14.437 -2.791 3.048 1.00 90.88 85 MET A C 1
ATOM 680 O O . MET A 1 85 ? -15.504 -3.036 3.601 1.00 90.88 85 MET A O 1
ATOM 684 N N . LEU A 1 86 ? -14.301 -1.754 2.210 1.00 89.44 86 LEU A N 1
ATOM 685 C CA . LEU A 1 86 ? -15.399 -0.845 1.848 1.00 89.44 86 LEU A CA 1
ATOM 686 C C . LEU A 1 86 ? -16.546 -1.550 1.115 1.00 89.44 86 LEU A C 1
ATOM 688 O O . LEU A 1 86 ? -17.704 -1.205 1.324 1.00 89.44 86 LEU A O 1
ATOM 692 N N . ASN A 1 87 ? -16.232 -2.525 0.262 1.00 88.00 87 ASN A N 1
ATOM 693 C CA . ASN A 1 87 ? -17.241 -3.295 -0.469 1.00 88.00 87 ASN A CA 1
ATOM 694 C C . ASN A 1 87 ? -17.953 -4.331 0.415 1.00 88.00 87 ASN A C 1
ATOM 696 O O . ASN A 1 87 ? -19.025 -4.799 0.048 1.00 88.00 87 ASN A O 1
ATOM 700 N N . GLN A 1 88 ? -17.343 -4.717 1.537 1.00 90.50 88 GLN A N 1
ATOM 701 C CA . GLN A 1 88 ? -17.854 -5.739 2.454 1.00 90.50 88 GLN A CA 1
ATOM 702 C C . GLN A 1 88 ? -18.618 -5.158 3.650 1.00 90.50 88 GLN A C 1
ATOM 704 O O . GLN A 1 88 ? -19.346 -5.894 4.309 1.00 90.50 88 GLN A O 1
ATOM 709 N N . THR A 1 89 ? -18.442 -3.871 3.957 1.00 88.06 89 THR A N 1
ATOM 710 C CA . THR A 1 89 ? -19.086 -3.231 5.109 1.00 88.06 89 THR A CA 1
ATOM 711 C C . THR A 1 89 ? -20.428 -2.603 4.732 1.00 88.06 89 THR A C 1
ATOM 713 O O . THR A 1 89 ? -20.522 -1.823 3.784 1.00 88.06 89 THR A O 1
ATOM 716 N N . GLU A 1 90 ? -21.458 -2.895 5.522 1.00 90.75 90 GLU A N 1
ATOM 717 C CA . GLU A 1 90 ? -22.756 -2.203 5.480 1.00 90.75 90 GLU A CA 1
ATOM 718 C C . GLU A 1 90 ? -22.837 -1.077 6.530 1.00 90.75 90 GLU A C 1
ATOM 720 O O . GLU A 1 90 ? -23.723 -0.226 6.474 1.00 90.75 90 GLU A O 1
ATOM 725 N N . ASP A 1 91 ? -21.889 -1.041 7.475 1.00 91.94 91 ASP A N 1
ATOM 726 C CA . ASP A 1 91 ? -21.810 -0.025 8.524 1.00 91.94 91 ASP A CA 1
ATOM 727 C C . ASP A 1 91 ? -21.288 1.301 7.949 1.00 91.94 91 ASP A C 1
ATOM 729 O O . ASP A 1 91 ? -20.139 1.408 7.500 1.00 91.94 91 ASP A O 1
ATOM 733 N N . GLN A 1 92 ? -22.153 2.317 7.980 1.00 90.31 92 GLN A N 1
ATOM 734 C CA . GLN A 1 92 ? -21.883 3.653 7.460 1.00 90.31 92 GLN A CA 1
ATOM 735 C C . GLN A 1 92 ? -20.763 4.376 8.225 1.00 90.31 92 GLN A C 1
ATOM 737 O O . GLN A 1 92 ? -19.949 5.065 7.608 1.00 90.31 92 GLN A O 1
ATOM 742 N N . GLU A 1 93 ? -20.663 4.197 9.545 1.00 88.81 93 GLU A N 1
ATOM 743 C CA . GLU A 1 93 ? -19.604 4.817 10.345 1.00 88.81 93 GLU A CA 1
ATOM 744 C C . GLU A 1 93 ? -18.243 4.200 9.995 1.00 88.81 93 GLU A C 1
ATOM 746 O O . GLU A 1 93 ? -17.240 4.903 9.832 1.00 88.81 93 GLU A O 1
ATOM 751 N N . VAL A 1 94 ? -18.198 2.876 9.837 1.00 89.00 94 VAL A N 1
ATOM 752 C CA . VAL A 1 94 ? -16.990 2.157 9.408 1.00 89.00 94 VAL A CA 1
ATOM 753 C C . VAL A 1 94 ? -16.595 2.564 7.993 1.00 89.00 94 VAL A C 1
ATOM 755 O O . VAL A 1 94 ? -15.410 2.782 7.732 1.00 89.00 94 VAL A O 1
ATOM 758 N N . ARG A 1 95 ? -17.575 2.720 7.098 1.00 89.38 95 ARG A N 1
ATOM 759 C CA . ARG A 1 95 ? -17.363 3.154 5.716 1.00 89.38 95 ARG A CA 1
ATOM 760 C C . ARG A 1 95 ? -16.711 4.533 5.646 1.00 89.38 95 ARG A C 1
ATOM 762 O O . ARG A 1 95 ? -15.663 4.675 5.023 1.00 89.38 95 ARG A O 1
ATOM 769 N N . GLU A 1 96 ? -17.258 5.522 6.350 1.00 89.12 96 GLU A N 1
ATOM 770 C CA . GLU A 1 96 ? -16.705 6.883 6.390 1.00 89.12 96 GLU A CA 1
ATOM 771 C C . GLU A 1 96 ? -15.273 6.911 6.935 1.00 89.12 96 GLU A C 1
ATOM 773 O O . GLU A 1 96 ? -14.406 7.625 6.424 1.00 89.12 96 GLU A O 1
ATOM 778 N N . ARG A 1 97 ? -14.988 6.099 7.957 1.00 88.00 97 ARG A N 1
ATOM 779 C CA . ARG A 1 97 ? -13.637 5.981 8.519 1.00 88.00 97 ARG A CA 1
ATOM 780 C C . ARG A 1 97 ? -12.673 5.331 7.534 1.00 88.00 97 ARG A C 1
ATOM 782 O O . ARG A 1 97 ? -11.556 5.826 7.382 1.00 88.00 97 ARG A O 1
ATOM 789 N N . LEU A 1 98 ? -13.086 4.258 6.860 1.00 89.12 98 LEU A N 1
ATOM 790 C CA . LEU A 1 98 ? -12.286 3.608 5.822 1.00 89.12 98 LEU A CA 1
ATOM 791 C C . LEU A 1 98 ? -11.987 4.561 4.664 1.00 89.12 98 LEU A C 1
ATOM 793 O O . LEU A 1 98 ? -10.840 4.614 4.224 1.00 89.12 98 LEU A O 1
ATOM 797 N N . ASP A 1 99 ? -12.962 5.360 4.227 1.00 89.19 99 ASP A N 1
ATOM 798 C CA . ASP A 1 99 ? -12.757 6.374 3.189 1.00 89.19 99 ASP A CA 1
ATOM 799 C C . ASP A 1 99 ? -11.730 7.431 3.625 1.00 89.19 99 ASP A C 1
ATOM 801 O O . ASP A 1 99 ? -10.829 7.774 2.856 1.00 89.19 99 ASP A O 1
ATOM 805 N N . GLN A 1 100 ? -11.776 7.885 4.883 1.00 88.69 100 GLN A N 1
ATOM 806 C CA . GLN A 1 100 ? -10.784 8.825 5.421 1.00 88.69 100 GLN A CA 1
ATOM 807 C C . GLN A 1 100 ? -9.370 8.223 5.492 1.00 88.69 100 GLN A C 1
ATOM 809 O O . GLN A 1 100 ? -8.397 8.885 5.117 1.00 88.69 100 GLN A O 1
ATOM 814 N N . VAL A 1 101 ? -9.228 6.973 5.951 1.00 88.62 101 VAL A N 1
ATOM 815 C CA . VAL A 1 101 ? -7.920 6.292 6.005 1.00 88.62 101 VAL A CA 1
ATOM 816 C C . VAL A 1 101 ? -7.382 6.043 4.594 1.00 88.62 101 VAL A C 1
ATOM 818 O O . VAL A 1 101 ? -6.223 6.355 4.311 1.00 88.62 101 VAL A O 1
ATOM 821 N N . LYS A 1 102 ? -8.225 5.548 3.682 1.00 86.94 102 LYS A N 1
ATOM 822 C CA . LYS A 1 102 ? -7.881 5.317 2.274 1.00 86.94 102 LYS A CA 1
ATOM 823 C C . LYS A 1 102 ? -7.447 6.611 1.584 1.00 86.94 102 LYS A C 1
ATOM 825 O O . LYS A 1 102 ? -6.419 6.614 0.909 1.00 86.94 102 LYS A O 1
ATOM 830 N N . GLY A 1 103 ? -8.163 7.714 1.806 1.00 85.69 103 GLY A N 1
ATOM 831 C CA . GLY A 1 103 ? -7.800 9.032 1.283 1.00 85.69 103 GLY A CA 1
ATOM 832 C C . GLY A 1 103 ? -6.412 9.487 1.741 1.00 85.69 103 GLY A C 1
ATOM 833 O O . GLY A 1 103 ? -5.628 9.980 0.930 1.00 85.69 103 GLY A O 1
ATOM 834 N N . LYS A 1 104 ? -6.048 9.239 3.008 1.00 87.00 104 LYS A N 1
ATOM 835 C CA . LYS A 1 104 ? -4.701 9.561 3.502 1.00 87.00 104 LYS A CA 1
ATOM 836 C C . LYS A 1 104 ? -3.622 8.698 2.859 1.00 87.00 104 LYS A C 1
ATOM 838 O O . LYS A 1 104 ? -2.579 9.232 2.501 1.00 87.00 104 LYS A O 1
ATOM 843 N N . VAL A 1 105 ? -3.868 7.402 2.659 1.00 85.44 105 VAL A N 1
ATOM 844 C CA . VAL A 1 105 ? -2.926 6.531 1.933 1.00 85.44 105 VAL A CA 1
ATOM 845 C C . VAL A 1 105 ? -2.705 7.032 0.505 1.00 85.44 105 VAL A C 1
ATOM 847 O O . VAL A 1 105 ? -1.564 7.078 0.055 1.00 85.44 105 VAL A O 1
ATOM 850 N N . GLN A 1 106 ? -3.758 7.478 -0.186 1.00 83.06 106 GLN A N 1
ATOM 851 C CA . GLN A 1 106 ? -3.635 8.071 -1.523 1.00 83.06 106 GLN A CA 1
ATOM 852 C C . GLN A 1 106 ? -2.839 9.382 -1.511 1.00 83.06 106 GLN A C 1
ATOM 854 O O . GLN A 1 106 ? -2.047 9.635 -2.415 1.00 83.06 106 GLN A O 1
ATOM 859 N N . GLU A 1 107 ? -3.035 10.226 -0.500 1.00 83.31 107 GLU A N 1
ATOM 860 C CA . GLU A 1 107 ? -2.259 11.454 -0.317 1.00 83.31 107 GLU A CA 1
ATOM 861 C C . GLU A 1 107 ? -0.776 11.135 -0.079 1.00 83.31 107 GLU A C 1
ATOM 863 O O . GLU A 1 107 ? 0.093 11.659 -0.775 1.00 83.31 107 GLU A O 1
ATOM 868 N N . THR A 1 108 ? -0.482 10.206 0.836 1.00 80.44 108 THR A N 1
ATOM 869 C CA . THR A 1 108 ? 0.872 9.701 1.090 1.00 80.44 108 THR A CA 1
ATOM 870 C C . THR A 1 108 ? 1.487 9.149 -0.191 1.00 80.44 108 THR A C 1
ATOM 872 O O . THR A 1 108 ? 2.608 9.511 -0.532 1.00 80.44 108 THR A O 1
ATOM 875 N N . GLN A 1 109 ? 0.746 8.352 -0.958 1.00 76.38 109 GLN A N 1
ATOM 876 C CA . GLN A 1 109 ? 1.218 7.825 -2.231 1.00 76.38 109 GLN A CA 1
ATOM 877 C C . GLN A 1 109 ? 1.595 8.957 -3.200 1.00 76.38 109 GLN A C 1
ATOM 879 O O . GLN A 1 109 ? 2.691 8.955 -3.746 1.00 76.38 109 GLN A O 1
ATOM 884 N N . LYS A 1 110 ? 0.760 9.987 -3.361 1.00 74.38 110 LYS A N 1
ATOM 885 C CA . LYS A 1 110 ? 1.083 11.136 -4.227 1.00 74.38 110 LYS A CA 1
ATOM 886 C C . LYS A 1 110 ? 2.356 11.871 -3.791 1.00 74.38 110 LYS A C 1
ATOM 888 O O . LYS A 1 110 ? 3.132 12.293 -4.644 1.00 74.38 110 LYS A O 1
ATOM 893 N N . HIS A 1 111 ? 2.579 12.015 -2.485 1.00 69.00 111 HIS A N 1
ATOM 894 C CA . HIS A 1 111 ? 3.754 12.707 -1.947 1.00 69.00 111 HIS A CA 1
ATOM 895 C C . HIS A 1 111 ? 5.048 11.900 -2.065 1.00 69.00 111 HIS A C 1
ATOM 897 O O . HIS A 1 111 ? 6.080 12.458 -2.431 1.00 69.00 111 HIS A O 1
ATOM 903 N N . TYR A 1 112 ? 5.006 10.597 -1.781 1.00 64.25 112 TYR A N 1
ATOM 904 C CA . TYR A 1 112 ? 6.172 9.722 -1.932 1.00 64.25 112 TYR A CA 1
ATOM 905 C C . TYR A 1 112 ? 6.532 9.493 -3.402 1.00 64.25 112 TYR A C 1
ATOM 907 O O . TYR A 1 112 ? 7.684 9.203 -3.731 1.00 64.25 112 TYR A O 1
ATOM 915 N N . PHE A 1 113 ? 5.553 9.642 -4.291 1.00 64.19 113 PHE A N 1
ATOM 916 C CA . PHE A 1 113 ? 5.656 9.201 -5.664 1.00 64.19 113 PHE A CA 1
ATOM 917 C C . PHE A 1 113 ? 5.181 10.281 -6.620 1.00 64.19 113 PHE A C 1
ATOM 919 O O . PHE A 1 113 ? 4.078 10.238 -7.161 1.00 64.19 113 PHE A O 1
ATOM 926 N N . LEU A 1 114 ? 6.061 11.256 -6.841 1.00 54.59 114 LEU A N 1
ATOM 927 C CA . LEU A 1 114 ? 5.929 12.274 -7.878 1.00 54.59 114 LEU A CA 1
ATOM 928 C C . LEU A 1 114 ? 5.667 11.609 -9.248 1.00 54.59 114 LEU A C 1
ATOM 930 O O . LEU A 1 114 ? 6.602 11.178 -9.921 1.00 54.59 114 LEU A O 1
ATOM 934 N N . GLY A 1 115 ? 4.394 11.490 -9.637 1.00 56.06 115 GLY A N 1
ATOM 935 C CA . GLY A 1 115 ? 3.880 11.227 -10.992 1.00 56.06 115 GLY A CA 1
ATOM 936 C C . GLY A 1 115 ? 4.187 9.879 -11.669 1.00 56.06 115 GLY A C 1
ATOM 937 O O . GLY A 1 115 ? 3.396 9.454 -12.500 1.00 56.06 115 GLY A O 1
ATOM 938 N N . ARG A 1 116 ? 5.282 9.183 -11.333 1.00 59.72 116 ARG A N 1
ATOM 939 C CA . ARG A 1 116 ? 5.829 8.063 -12.135 1.00 59.72 116 ARG A CA 1
ATOM 940 C C . ARG A 1 116 ? 5.408 6.651 -11.708 1.00 59.72 116 ARG A C 1
ATOM 942 O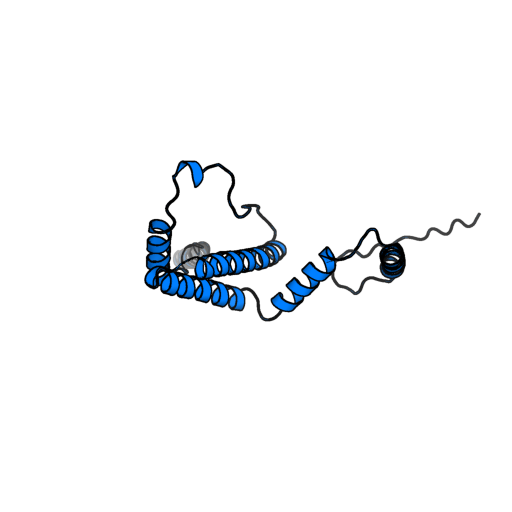 O . ARG A 1 116 ? 5.794 5.681 -12.352 1.00 59.72 116 ARG A O 1
ATOM 949 N N . ILE A 1 117 ? 4.627 6.491 -10.635 1.00 58.03 117 ILE A N 1
ATOM 950 C CA . ILE A 1 117 ? 4.203 5.154 -10.172 1.00 58.03 117 ILE A CA 1
ATOM 951 C C . ILE A 1 117 ? 3.248 4.438 -11.116 1.00 58.03 117 ILE A C 1
ATOM 953 O O . ILE A 1 117 ? 3.466 3.250 -11.323 1.00 58.03 117 ILE A O 1
ATOM 957 N N . PRO A 1 118 ? 2.177 5.063 -11.646 1.00 62.44 118 PRO A N 1
ATOM 958 C CA . PRO A 1 118 ? 1.233 4.325 -12.481 1.00 62.44 118 PRO A CA 1
ATOM 959 C C . PRO A 1 118 ? 1.943 3.699 -13.685 1.00 62.44 118 PRO A C 1
ATOM 961 O O . PRO A 1 118 ? 1.689 2.548 -14.032 1.00 62.44 118 PRO A O 1
ATOM 964 N N . GLU A 1 119 ? 2.913 4.427 -14.238 1.00 67.06 119 GLU A N 1
ATOM 965 C CA . GLU A 1 119 ? 3.829 3.969 -15.279 1.00 67.06 119 GLU A CA 1
ATOM 966 C C . GLU A 1 119 ? 4.734 2.845 -14.761 1.00 67.06 119 GLU A C 1
ATOM 968 O O . GLU A 1 119 ? 4.718 1.757 -15.328 1.00 67.06 119 GLU A O 1
ATOM 973 N N . LEU A 1 120 ? 5.460 3.043 -13.651 1.00 68.81 120 LEU A N 1
ATOM 974 C CA . LEU A 1 120 ? 6.349 2.024 -13.071 1.00 68.81 120 LEU A CA 1
ATOM 975 C C . LEU A 1 120 ? 5.612 0.720 -12.733 1.00 68.81 120 LEU A C 1
ATOM 977 O O . LEU A 1 120 ? 6.098 -0.363 -13.041 1.00 68.81 120 LEU A O 1
ATOM 981 N N . ARG A 1 121 ? 4.422 0.811 -12.140 1.00 64.88 121 ARG A N 1
ATOM 982 C CA . ARG A 1 121 ? 3.555 -0.328 -11.835 1.00 64.88 121 ARG A CA 1
ATOM 983 C C . ARG A 1 121 ? 3.128 -1.036 -13.110 1.00 64.88 121 ARG A C 1
ATOM 985 O O . ARG A 1 121 ? 3.235 -2.255 -13.178 1.00 64.88 121 ARG A O 1
ATOM 992 N N . THR A 1 122 ? 2.663 -0.288 -14.109 1.00 71.12 122 THR A N 1
ATOM 993 C CA . THR A 1 122 ? 2.282 -0.856 -15.407 1.00 71.12 122 THR A CA 1
ATOM 994 C C . THR A 1 122 ? 3.478 -1.561 -16.045 1.00 71.12 122 THR A C 1
ATOM 996 O O . THR A 1 122 ? 3.342 -2.679 -16.531 1.00 71.12 122 THR A O 1
ATOM 999 N N . HIS A 1 123 ? 4.675 -0.975 -15.969 1.00 72.38 123 HIS A N 1
ATOM 1000 C CA . HIS A 1 123 ? 5.906 -1.609 -16.430 1.00 72.38 123 HIS A CA 1
ATOM 1001 C C . HIS A 1 123 ? 6.220 -2.897 -15.661 1.00 72.38 123 HIS A C 1
ATOM 1003 O O . HIS A 1 123 ? 6.469 -3.914 -16.297 1.00 72.38 123 HIS A O 1
ATOM 1009 N N . LEU A 1 124 ? 6.147 -2.903 -14.326 1.00 73.31 124 LEU A N 1
ATOM 1010 C CA . LEU A 1 124 ? 6.382 -4.102 -13.509 1.00 73.31 124 LEU A CA 1
ATOM 1011 C C . LEU A 1 124 ? 5.356 -5.208 -13.788 1.00 73.31 124 LEU A C 1
ATOM 1013 O O . LEU A 1 124 ? 5.729 -6.367 -13.948 1.00 73.31 124 LEU A O 1
ATOM 1017 N N . GLN A 1 125 ? 4.075 -4.860 -13.910 1.00 73.75 125 GLN A N 1
ATOM 1018 C CA . GLN A 1 125 ? 3.015 -5.809 -14.257 1.00 73.75 125 GLN A CA 1
ATOM 1019 C C . GLN A 1 125 ? 3.216 -6.389 -15.658 1.00 73.75 125 GLN A C 1
ATOM 1021 O O . GLN A 1 125 ? 3.094 -7.598 -15.839 1.00 73.75 125 GLN A O 1
ATOM 1026 N N . ASN A 1 126 ? 3.576 -5.550 -16.632 1.00 82.38 126 ASN A N 1
ATOM 1027 C CA . ASN A 1 126 ? 3.898 -5.997 -17.984 1.00 82.38 126 ASN A CA 1
ATOM 1028 C C . ASN A 1 126 ? 5.114 -6.929 -17.989 1.00 82.38 126 ASN A C 1
ATOM 1030 O O . ASN A 1 126 ? 5.078 -7.941 -18.680 1.00 82.38 126 ASN A O 1
ATOM 1034 N N . LEU A 1 127 ? 6.153 -6.622 -17.201 1.00 80.44 127 LEU A N 1
ATOM 1035 C CA . LEU A 1 127 ? 7.342 -7.464 -17.049 1.00 80.44 127 LEU A CA 1
ATOM 1036 C C . LEU A 1 127 ? 7.000 -8.828 -16.433 1.00 80.44 127 LEU A C 1
ATOM 1038 O O . LEU A 1 127 ? 7.429 -9.854 -16.953 1.00 80.44 127 LEU A O 1
ATOM 1042 N N . TRP A 1 128 ? 6.199 -8.869 -15.366 1.00 76.62 128 TRP A N 1
ATOM 1043 C CA . TRP A 1 128 ? 5.771 -10.132 -14.749 1.00 76.62 128 TRP A CA 1
ATOM 1044 C C . TRP A 1 128 ? 4.797 -10.939 -15.615 1.00 76.62 128 TRP A C 1
ATOM 1046 O O . TRP A 1 128 ? 4.743 -12.160 -15.491 1.00 76.62 128 TRP A O 1
ATOM 1056 N N . ALA A 1 129 ? 4.050 -10.291 -16.512 1.00 86.06 129 ALA A N 1
ATOM 1057 C CA . ALA A 1 129 ? 3.150 -10.953 -17.454 1.00 86.06 129 ALA A CA 1
ATOM 1058 C C . ALA A 1 129 ? 3.864 -11.543 -18.687 1.00 86.06 129 ALA A C 1
ATOM 1060 O O . ALA A 1 129 ? 3.215 -12.189 -19.518 1.00 86.06 129 ALA A O 1
ATOM 1061 N N . ILE A 1 130 ? 5.180 -11.334 -18.835 1.00 85.31 130 ILE A N 1
ATOM 1062 C CA . ILE A 1 130 ? 5.961 -11.907 -19.935 1.00 85.31 130 ILE A CA 1
ATOM 1063 C C . ILE A 1 130 ? 5.884 -13.436 -19.866 1.00 85.31 130 ILE A C 1
ATOM 1065 O O . ILE A 1 130 ? 6.302 -14.067 -18.896 1.00 85.31 130 ILE A O 1
ATOM 1069 N N . LYS A 1 131 ? 5.386 -14.050 -20.943 1.00 85.50 131 LYS A N 1
ATOM 1070 C CA . LYS A 1 131 ? 5.336 -15.507 -21.101 1.00 85.50 131 LYS A CA 1
ATOM 1071 C C . LYS A 1 131 ? 6.728 -16.039 -21.429 1.00 85.50 131 LYS A C 1
ATOM 1073 O O . LYS A 1 131 ? 7.081 -16.210 -22.589 1.00 85.50 131 LYS A O 1
ATOM 1078 N N . THR A 1 132 ? 7.533 -16.284 -20.402 1.00 84.25 132 THR A N 1
ATOM 1079 C CA . THR A 1 132 ? 8.936 -16.723 -20.535 1.00 84.25 132 THR A CA 1
ATOM 1080 C C . THR A 1 132 ? 9.104 -18.084 -21.219 1.00 84.25 132 THR A C 1
ATOM 1082 O O . THR A 1 132 ? 10.198 -18.415 -21.673 1.00 84.25 132 THR A O 1
ATOM 1085 N N . ASN A 1 133 ? 8.031 -18.867 -21.327 1.00 83.50 133 ASN A N 1
ATOM 1086 C CA . ASN A 1 133 ? 7.979 -20.146 -22.034 1.00 83.50 133 ASN A CA 1
ATOM 1087 C C . ASN A 1 133 ? 7.604 -20.028 -23.524 1.00 83.50 133 ASN A C 1
ATOM 1089 O O . ASN A 1 133 ? 7.622 -21.033 -24.230 1.00 83.50 133 ASN A O 1
ATOM 1093 N N . ASP A 1 134 ? 7.249 -18.837 -24.005 1.00 92.00 134 ASP A N 1
ATOM 1094 C CA . ASP A 1 134 ? 6.916 -18.603 -25.406 1.00 92.00 134 ASP A CA 1
ATOM 1095 C C . ASP A 1 134 ? 8.196 -18.459 -26.248 1.00 92.00 134 ASP A C 1
ATOM 1097 O O . ASP A 1 134 ? 9.068 -17.635 -25.960 1.00 92.00 134 ASP A O 1
ATOM 1101 N N . ALA A 1 135 ? 8.315 -19.263 -27.308 1.00 90.56 135 ALA A N 1
ATOM 1102 C CA . ALA A 1 135 ? 9.515 -19.305 -28.147 1.00 90.56 135 ALA A CA 1
ATOM 1103 C C . ALA A 1 135 ? 9.798 -17.970 -28.867 1.00 90.56 135 ALA A C 1
ATOM 1105 O O . ALA A 1 135 ? 10.958 -17.623 -29.102 1.00 90.56 135 ALA A O 1
ATOM 1106 N N . VAL A 1 136 ? 8.760 -17.190 -29.194 1.00 93.12 136 VAL A N 1
ATOM 1107 C CA . VAL A 1 136 ? 8.909 -15.866 -29.816 1.00 93.12 136 VAL A CA 1
ATOM 1108 C C . VAL A 1 136 ? 9.421 -14.862 -28.788 1.00 93.12 136 VAL A C 1
ATOM 1110 O O . VAL A 1 136 ? 10.320 -14.080 -29.099 1.00 93.12 136 VAL A O 1
ATOM 1113 N N . VAL A 1 137 ? 8.894 -14.898 -27.562 1.00 88.69 137 VAL A N 1
ATOM 1114 C CA . VAL A 1 137 ? 9.388 -14.079 -26.443 1.00 88.69 137 VAL A CA 1
ATOM 1115 C C . VAL A 1 137 ? 10.856 -14.385 -26.155 1.00 88.69 137 VAL A C 1
ATOM 1117 O O . VAL A 1 137 ? 11.662 -13.460 -26.071 1.00 88.69 137 VAL A O 1
ATOM 1120 N N . GLN A 1 138 ? 11.228 -15.663 -26.077 1.00 87.50 138 GLN A N 1
ATOM 1121 C CA . GLN A 1 138 ? 12.614 -16.086 -25.856 1.00 87.50 138 GLN A CA 1
ATOM 1122 C C . GLN A 1 138 ? 13.544 -15.578 -26.962 1.00 87.50 138 GLN A C 1
ATOM 1124 O O . GLN A 1 138 ? 14.595 -15.005 -26.674 1.00 87.50 138 GLN A O 1
ATOM 1129 N N . ARG A 1 139 ? 13.145 -15.727 -28.233 1.00 89.81 139 ARG A N 1
ATOM 1130 C CA . ARG A 1 139 ? 13.946 -15.251 -29.365 1.00 89.81 139 ARG A CA 1
ATOM 1131 C C . ARG A 1 139 ? 14.127 -13.729 -29.344 1.00 89.81 139 ARG A C 1
ATOM 1133 O O . ARG A 1 139 ? 15.245 -13.265 -29.555 1.00 89.81 139 ARG A O 1
ATOM 1140 N N . LYS A 1 140 ? 13.068 -12.969 -29.040 1.00 86.94 140 LYS A N 1
ATOM 1141 C CA . LYS A 1 140 ? 13.129 -11.503 -28.891 1.00 86.94 140 LYS A CA 1
ATOM 1142 C C . LYS A 1 140 ? 14.046 -11.078 -27.747 1.00 86.94 140 LYS A C 1
ATOM 1144 O O . LYS A 1 140 ? 14.876 -10.199 -27.943 1.00 86.94 140 LYS A O 1
ATOM 1149 N N . ALA A 1 141 ? 13.945 -11.734 -26.592 1.00 85.12 141 ALA A N 1
ATOM 1150 C CA . ALA A 1 141 ? 14.791 -11.441 -25.439 1.00 85.12 141 ALA A CA 1
ATOM 1151 C C . ALA A 1 141 ? 16.286 -11.645 -25.750 1.00 85.12 141 ALA A C 1
ATOM 1153 O O . ALA A 1 141 ? 17.107 -10.818 -25.364 1.00 85.12 141 ALA A O 1
ATOM 1154 N N . VAL A 1 142 ? 16.641 -12.699 -26.498 1.00 85.44 142 VAL A N 1
ATOM 1155 C CA . VAL A 1 142 ? 18.027 -12.944 -26.947 1.00 85.44 142 VAL A CA 1
ATOM 1156 C C . VAL A 1 142 ? 18.520 -11.837 -27.885 1.00 85.44 142 VAL A C 1
ATOM 1158 O O . VAL A 1 142 ? 19.636 -11.344 -27.718 1.00 85.44 142 VAL A O 1
ATOM 1161 N N . ASP A 1 143 ? 17.693 -11.414 -28.844 1.00 83.62 143 ASP A N 1
ATOM 1162 C CA . ASP A 1 143 ? 18.056 -10.346 -29.784 1.00 83.62 143 ASP A CA 1
ATOM 1163 C C . ASP A 1 143 ? 18.181 -8.973 -29.092 1.00 83.62 143 ASP A C 1
ATOM 1165 O O . ASP A 1 143 ? 19.011 -8.153 -29.490 1.00 83.62 143 ASP A O 1
ATOM 1169 N N . GLU A 1 144 ? 17.382 -8.710 -28.052 1.00 82.38 144 GLU A N 1
ATOM 1170 C CA . GLU A 1 144 ? 17.456 -7.489 -27.240 1.00 82.38 144 GLU A CA 1
ATOM 1171 C C . GLU A 1 144 ? 18.659 -7.486 -26.291 1.00 82.38 144 GLU A C 1
ATOM 1173 O O . GLU A 1 144 ? 19.315 -6.454 -26.161 1.00 82.38 144 GLU A O 1
ATOM 1178 N N . TYR A 1 145 ? 19.010 -8.631 -25.700 1.00 75.19 145 TYR A N 1
ATOM 1179 C CA . TYR A 1 145 ? 20.189 -8.774 -24.839 1.00 75.19 145 TYR A CA 1
ATOM 1180 C C . TYR A 1 145 ? 21.502 -8.486 -25.580 1.00 75.19 145 TYR A C 1
ATOM 1182 O O . TYR A 1 145 ? 22.437 -7.931 -25.008 1.00 75.19 145 TYR A O 1
ATOM 1190 N N . GLN A 1 146 ? 21.578 -8.831 -26.870 1.00 73.44 146 GLN A N 1
ATOM 1191 C CA . GLN A 1 146 ? 22.760 -8.571 -27.695 1.00 73.44 146 GLN A CA 1
ATOM 1192 C C . GLN A 1 146 ? 22.933 -7.081 -28.054 1.00 73.44 146 GLN A C 1
ATOM 1194 O O . GLN A 1 146 ? 24.012 -6.671 -28.496 1.00 73.44 146 GLN A O 1
ATOM 1199 N N . ARG A 1 147 ? 21.894 -6.252 -27.890 1.00 73.75 147 ARG A N 1
ATOM 1200 C CA . ARG A 1 147 ? 21.997 -4.807 -28.127 1.00 73.75 147 ARG A CA 1
ATOM 1201 C C . ARG A 1 147 ? 22.682 -4.129 -26.937 1.00 73.75 147 ARG A C 1
ATOM 1203 O O . ARG A 1 147 ? 22.491 -4.556 -25.802 1.00 73.75 147 ARG A O 1
ATOM 1210 N N . PRO A 1 148 ? 23.440 -3.038 -27.157 1.00 62.06 148 PRO A N 1
ATOM 1211 C CA . PRO A 1 148 ? 23.918 -2.211 -26.057 1.00 62.06 148 PRO A CA 1
ATOM 1212 C C . PRO A 1 148 ? 22.715 -1.750 -25.234 1.00 62.06 148 PRO A C 1
ATOM 1214 O O . PRO A 1 148 ? 21.826 -1.081 -25.769 1.00 62.06 148 PRO A O 1
ATOM 1217 N N . LEU A 1 149 ? 22.667 -2.139 -23.958 1.00 55.56 149 LEU A N 1
ATOM 1218 C CA . LEU A 1 149 ? 21.608 -1.688 -23.063 1.00 55.56 149 LEU A CA 1
ATOM 1219 C C . LEU A 1 149 ? 21.613 -0.148 -23.043 1.00 55.56 149 LEU A C 1
ATOM 1221 O O . LEU A 1 149 ? 22.690 0.454 -22.954 1.00 55.56 149 LEU A O 1
ATOM 1225 N N . PRO A 1 150 ? 20.445 0.515 -23.141 1.00 51.97 150 PRO A N 1
ATOM 1226 C CA . PRO A 1 150 ? 20.374 1.949 -22.896 1.00 51.97 150 PRO A CA 1
ATOM 1227 C C . PRO A 1 150 ? 20.937 2.239 -21.497 1.00 51.97 150 PRO A C 1
ATOM 1229 O O . PRO A 1 150 ? 20.797 1.421 -20.594 1.00 51.97 150 PRO A O 1
ATOM 1232 N N . SER A 1 151 ? 21.594 3.389 -21.342 1.00 49.72 151 SER A N 1
ATOM 1233 C CA . SER A 1 151 ? 22.530 3.773 -20.268 1.00 49.72 151 SER A CA 1
ATOM 1234 C C . SER A 1 151 ? 21.973 3.870 -18.830 1.00 49.72 151 SER A C 1
ATOM 1236 O O . SER A 1 151 ? 22.410 4.717 -18.052 1.00 49.72 151 SER A O 1
ATOM 1238 N N . TRP A 1 152 ? 21.020 3.030 -18.443 1.00 43.06 152 TRP A N 1
ATOM 1239 C CA . TRP A 1 152 ? 20.438 2.978 -17.107 1.00 43.06 152 TRP A CA 1
ATOM 1240 C C . TRP A 1 152 ? 21.107 1.865 -16.275 1.00 43.06 152 TRP A C 1
ATOM 1242 O O . TRP A 1 152 ? 20.603 0.750 -16.196 1.00 43.06 152 TRP A O 1
ATOM 1252 N N . GLY A 1 153 ? 22.242 2.178 -15.633 1.00 40.88 153 GLY A N 1
ATOM 1253 C CA . GLY A 1 153 ? 22.857 1.360 -14.566 1.00 40.88 153 GLY A CA 1
ATOM 1254 C C . GLY A 1 153 ? 24.085 0.514 -14.965 1.00 40.88 153 GLY A C 1
ATOM 1255 O O . GLY A 1 153 ? 24.305 0.265 -16.146 1.00 40.88 153 GLY A O 1
ATOM 1256 N N . PRO A 1 154 ? 24.923 0.080 -13.996 1.00 38.00 154 PRO A N 1
ATOM 1257 C CA . PRO A 1 154 ? 26.363 -0.199 -14.151 1.00 38.00 154 PRO A CA 1
ATOM 1258 C C . PRO A 1 154 ? 26.724 -1.494 -14.901 1.00 38.00 154 PRO A C 1
ATOM 1260 O O . PRO A 1 154 ? 27.888 -1.892 -14.919 1.00 38.00 154 PRO A O 1
ATOM 1263 N N . PHE A 1 155 ? 25.764 -2.150 -15.550 1.00 43.72 155 PHE A N 1
ATOM 1264 C CA . PHE A 1 155 ? 25.991 -3.380 -16.308 1.00 43.72 155 PHE A CA 1
ATOM 1265 C C . PHE A 1 155 ? 26.573 -3.082 -17.698 1.00 43.72 155 PHE A C 1
ATOM 1267 O O . PHE A 1 155 ? 25.980 -3.360 -18.735 1.00 43.72 155 PHE A O 1
ATOM 1274 N N . SER A 1 156 ? 27.781 -2.517 -17.720 1.00 41.31 156 SER A N 1
ATOM 1275 C CA . SER A 1 156 ? 28.652 -2.546 -18.894 1.00 41.31 156 SER A CA 1
ATOM 1276 C C . SER A 1 156 ? 29.361 -3.897 -18.916 1.00 41.31 156 SER A C 1
ATOM 1278 O O . SER A 1 156 ? 30.446 -4.060 -18.356 1.00 41.31 156 SER A O 1
ATOM 1280 N N . ILE A 1 157 ? 28.733 -4.900 -19.531 1.00 46.16 157 ILE A N 1
ATOM 1281 C CA . ILE A 1 157 ? 29.420 -6.156 -19.836 1.00 46.16 157 ILE A CA 1
ATOM 1282 C C . ILE A 1 157 ? 30.396 -5.856 -20.981 1.00 46.16 157 ILE A C 1
ATOM 1284 O O . ILE A 1 157 ? 30.040 -5.870 -22.158 1.00 46.16 157 ILE A O 1
ATOM 1288 N N . ARG A 1 158 ? 31.652 -5.540 -20.639 1.00 40.22 158 ARG A N 1
ATOM 1289 C CA . ARG A 1 158 ? 32.770 -5.624 -21.589 1.00 40.22 158 ARG A CA 1
ATOM 1290 C C . ARG A 1 158 ? 33.068 -7.096 -21.844 1.00 40.22 158 ARG A C 1
ATOM 1292 O O . ARG A 1 158 ? 33.998 -7.662 -21.273 1.00 40.22 158 ARG A O 1
ATOM 1299 N N . GLU A 1 159 ? 32.297 -7.706 -22.734 1.00 41.25 159 GLU A N 1
ATOM 1300 C CA . GLU A 1 159 ? 32.657 -8.990 -23.325 1.00 41.25 159 GLU A CA 1
ATOM 1301 C C . GLU A 1 159 ? 33.910 -8.760 -24.186 1.00 41.25 159 GLU A C 1
ATOM 1303 O O . GLU A 1 159 ? 33.860 -8.267 -25.317 1.00 41.25 159 GLU A O 1
ATOM 1308 N N . THR A 1 160 ? 35.080 -9.038 -23.615 1.00 40.22 160 THR A N 1
ATOM 1309 C CA . THR A 1 160 ? 36.349 -8.940 -24.334 1.00 40.22 160 THR A CA 1
ATOM 1310 C C . THR A 1 160 ? 36.396 -10.105 -25.314 1.00 40.22 160 THR A C 1
ATOM 1312 O O . THR A 1 160 ? 36.829 -11.200 -24.960 1.00 40.22 160 THR A O 1
ATOM 1315 N N . ARG A 1 161 ? 35.950 -9.890 -26.560 1.00 40.19 161 ARG A N 1
ATOM 1316 C CA . ARG A 1 161 ? 36.221 -10.814 -27.669 1.00 40.19 161 ARG A CA 1
ATOM 1317 C C . ARG A 1 161 ? 37.736 -10.921 -27.860 1.00 40.19 161 ARG A C 1
ATOM 1319 O O . ARG A 1 161 ? 38.329 -10.184 -28.646 1.00 40.19 161 ARG A O 1
ATOM 1326 N N . ARG A 1 162 ? 38.373 -11.877 -27.182 1.00 43.31 162 ARG A N 1
ATOM 1327 C CA . ARG A 1 162 ? 39.608 -12.475 -27.685 1.00 43.31 162 ARG A CA 1
ATOM 1328 C C . ARG A 1 162 ? 39.229 -13.302 -28.903 1.00 43.31 162 ARG A C 1
ATOM 1330 O O . ARG A 1 162 ? 38.734 -14.416 -28.800 1.00 43.31 162 ARG A O 1
ATOM 1337 N N . SER A 1 163 ? 39.447 -12.694 -30.061 1.00 41.50 163 SER A N 1
ATOM 1338 C CA . SER A 1 163 ? 39.604 -13.380 -31.334 1.00 41.50 163 SER A CA 1
ATOM 1339 C C . SER A 1 163 ? 40.642 -14.493 -31.166 1.00 41.50 163 SER A C 1
ATOM 1341 O O . SER A 1 163 ? 41.842 -14.219 -31.170 1.00 41.50 163 SER A O 1
ATOM 1343 N N . HIS A 1 164 ? 40.196 -15.743 -31.035 1.00 43.16 164 HIS A N 1
ATOM 1344 C CA . HIS A 1 164 ? 41.030 -16.890 -31.372 1.00 43.16 164 HIS A CA 1
ATOM 1345 C C . HIS A 1 164 ? 41.228 -16.882 -32.885 1.00 43.16 164 HIS A C 1
ATOM 1347 O O . HIS A 1 164 ? 40.388 -17.335 -33.656 1.00 43.16 164 HIS A O 1
ATOM 1353 N N . ARG A 1 165 ? 42.341 -16.270 -33.284 1.00 41.94 165 ARG A N 1
ATOM 1354 C CA . ARG A 1 165 ? 43.005 -16.514 -34.554 1.00 41.94 165 ARG A CA 1
ATOM 1355 C C . ARG A 1 165 ? 44.191 -17.416 -34.221 1.00 41.94 165 ARG A C 1
ATOM 1357 O O . ARG A 1 165 ? 45.162 -16.945 -33.633 1.00 41.94 165 ARG A O 1
ATOM 1364 N N . THR A 1 166 ? 44.059 -18.690 -34.542 1.00 48.09 166 THR A N 1
ATOM 1365 C CA . THR A 1 166 ? 45.166 -19.614 -34.809 1.00 48.09 166 THR A CA 1
ATOM 1366 C C . THR A 1 166 ? 44.779 -20.375 -36.052 1.00 48.09 166 THR A C 1
ATOM 1368 O O . THR A 1 166 ? 43.641 -20.897 -36.037 1.00 48.09 166 THR A O 1
#

pLDDT: mean 73.01, std 16.83, range [38.0, 93.12]

Foldseek 3Di:
DDPVVVVVVVVVVVVVVVVPDPDPPDDQPPLNVVLVVVLCVVVDDDPCVVPVVDDPADPDDDPPVVVLVSVLVVLVVLLVVLVVVLVVDPDPSNNVSSVVNSVVSVVVNCVSDPPCSVVVVVVVVVVVPQPCVDPVSVVVVVVVVPDDPPPDDDPPPPPPPPPPDD

Radius of gyration: 25.98 Å; chains: 1; bounding box: 68×53×62 Å

Secondary structure (DSSP, 8-state):
--HHHHHHHHHHHHTTTSSS---S-----HHHHHHHHHHHHHT---HHHHTSS--SS------HHHHHHHHHHHHHHHHHHHHHHHHH---HHHHHHHHHHHHHHHHHHHHHS-S-HHHHHHHHHHHHT--TT-HHHHHHHHHHHTSPPPSSSS------------

InterPro domains:
  IPR002069 Interferon gamma [PF00714] (24-149)
  IPR002069 Interferon gamma [PTHR11419] (6-146)
  IPR009079 Four-helical cytokine-like, core [G3DSA:1.20.1250.10] (29-165)
  IPR009079 Four-helical cytokine-like, core [SSF47266] (30-146)

Organism: Oncorhynchus tshawytscha (NCBI:txid74940)

Sequence (166 aa):
MDVLSRAVMCFCLMGWMTLGWSNAAQYTSINMKSNIDKLKVHYKISKDQLFNGNPVFPKDTFEDSEQRVLMSVVLDVYLSIFSQMLNQTEDQEVRERLDQVKGKVQETQKHYFLGRIPELRTHLQNLWAIKTNDAVVQRKAVDEYQRPLPSWGPFSIRETRRSHRT